Protein AF-W2JGQ3-F1 (afdb_monomer_lite)

Structure (mmCIF, N/CA/C/O backbone):
data_AF-W2JGQ3-F1
#
_entry.id   AF-W2JGQ3-F1
#
loop_
_atom_site.group_PDB
_atom_site.id
_atom_site.type_symbol
_atom_site.label_atom_id
_atom_site.label_alt_id
_atom_site.label_comp_id
_atom_site.label_asym_id
_atom_site.label_entity_id
_atom_site.label_seq_id
_atom_site.pdbx_PDB_ins_code
_atom_site.Cartn_x
_atom_site.Cartn_y
_atom_site.Cartn_z
_atom_site.occupancy
_atom_site.B_iso_or_equiv
_atom_site.auth_seq_id
_atom_site.auth_comp_id
_atom_site.auth_asym_id
_atom_site.auth_atom_id
_atom_site.pdbx_PDB_model_num
ATOM 1 N N . ARG A 1 1 ? -7.989 39.930 -42.421 1.00 44.47 1 ARG A N 1
ATOM 2 C CA . ARG A 1 1 ? -7.606 38.499 -42.332 1.00 44.47 1 ARG A CA 1
ATOM 3 C C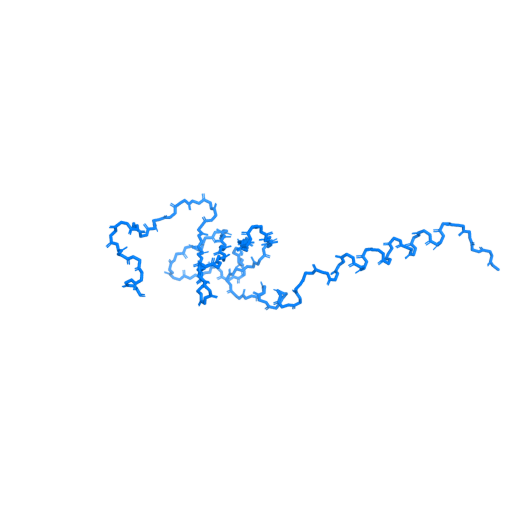 . ARG A 1 1 ? -8.779 37.761 -41.702 1.00 44.47 1 ARG A C 1
ATOM 5 O O . ARG A 1 1 ? -9.050 37.998 -40.535 1.00 44.47 1 ARG A O 1
ATOM 12 N N . ASN A 1 2 ? -9.511 36.982 -42.499 1.00 43.06 2 ASN A N 1
ATOM 13 C CA . ASN A 1 2 ? -10.667 36.198 -42.059 1.00 43.06 2 ASN A CA 1
ATOM 14 C C . ASN A 1 2 ? -10.186 34.981 -41.262 1.00 43.06 2 ASN A C 1
ATOM 16 O O . ASN A 1 2 ? -9.415 34.182 -41.787 1.00 43.06 2 ASN A O 1
ATOM 20 N N . TYR A 1 3 ? -10.632 34.845 -40.015 1.00 51.09 3 TYR A N 1
ATOM 21 C CA . TYR A 1 3 ? -10.431 33.641 -39.210 1.00 51.09 3 TYR A CA 1
ATOM 22 C C . TYR A 1 3 ? -11.677 32.758 -39.358 1.00 51.09 3 TYR A C 1
ATOM 24 O O . TYR A 1 3 ? -12.775 33.180 -39.008 1.00 51.09 3 TYR A O 1
ATOM 32 N N . GLY A 1 4 ? -11.520 31.570 -39.947 1.00 50.50 4 GLY A N 1
ATOM 33 C CA . GLY A 1 4 ? -12.612 30.616 -40.162 1.00 50.50 4 GLY A CA 1
ATOM 34 C C . GLY A 1 4 ? -13.046 29.867 -38.887 1.00 50.50 4 GLY A C 1
ATOM 35 O O . GLY A 1 4 ? -12.339 29.894 -37.874 1.00 50.50 4 GLY A O 1
ATOM 36 N N . PRO A 1 5 ? -14.181 29.141 -38.937 1.00 53.28 5 PRO A N 1
ATOM 37 C CA . PRO A 1 5 ? -14.848 28.528 -37.776 1.00 53.28 5 PRO A CA 1
ATOM 38 C C . PRO A 1 5 ? -14.039 27.429 -37.054 1.00 53.28 5 PRO A C 1
ATOM 40 O O . PRO A 1 5 ? -14.382 27.046 -35.938 1.00 53.28 5 PRO A O 1
ATOM 43 N N . MET A 1 6 ? -12.927 26.954 -37.627 1.00 47.69 6 MET A N 1
ATOM 44 C CA . MET A 1 6 ? -12.035 25.968 -36.993 1.00 47.69 6 MET A CA 1
ATOM 45 C C . MET A 1 6 ? -11.100 26.561 -35.924 1.00 47.69 6 MET A C 1
ATOM 47 O O . MET A 1 6 ? -10.593 25.821 -35.085 1.00 47.69 6 MET A O 1
ATOM 51 N N . SER A 1 7 ? -10.889 27.884 -35.887 1.00 51.50 7 SER A N 1
ATOM 52 C CA . SER A 1 7 ? -10.006 28.503 -34.881 1.00 51.50 7 SER A CA 1
ATOM 53 C C . SER A 1 7 ? -10.661 28.687 -33.505 1.00 51.50 7 SER A C 1
ATOM 55 O O . SER A 1 7 ? -9.948 28.816 -32.510 1.00 51.50 7 SER A O 1
ATOM 57 N N . ILE A 1 8 ? -11.996 28.679 -33.428 1.00 51.84 8 ILE A N 1
ATOM 58 C CA . ILE A 1 8 ? -12.748 28.806 -32.168 1.00 51.84 8 ILE A CA 1
ATOM 59 C C . ILE A 1 8 ? -12.898 27.453 -31.457 1.00 51.84 8 ILE A C 1
ATOM 61 O O . ILE A 1 8 ? -12.737 27.386 -30.240 1.00 51.84 8 ILE A O 1
ATOM 65 N N . LEU A 1 9 ? -13.104 26.364 -32.208 1.00 45.34 9 LEU A N 1
ATOM 66 C CA . LEU A 1 9 ? -13.276 25.017 -31.646 1.00 45.34 9 LEU A CA 1
ATOM 67 C C . LEU A 1 9 ? -11.989 24.479 -31.001 1.00 45.34 9 LEU A C 1
ATOM 69 O O . LEU A 1 9 ? -12.042 23.893 -29.923 1.00 45.34 9 LEU A O 1
ATOM 73 N N . ILE A 1 10 ? -10.824 24.762 -31.595 1.00 53.19 10 ILE A N 1
ATOM 74 C CA . ILE A 1 10 ? -9.518 24.375 -31.029 1.00 53.19 10 ILE A CA 1
ATOM 75 C C . ILE A 1 10 ? -9.237 25.125 -29.715 1.00 53.19 10 ILE A C 1
ATOM 77 O O . ILE A 1 10 ? -8.675 24.560 -28.778 1.00 53.19 10 ILE A O 1
ATOM 81 N N . ARG A 1 11 ? -9.668 26.389 -29.607 1.00 49.91 11 ARG A N 1
ATOM 82 C CA . ARG A 1 11 ? -9.470 27.200 -28.395 1.00 49.91 11 ARG A CA 1
ATOM 83 C C . ARG A 1 11 ? -10.417 26.806 -27.260 1.00 49.91 11 ARG A C 1
ATOM 85 O O . ARG A 1 11 ? -10.009 26.867 -26.105 1.00 49.91 11 ARG A O 1
ATOM 92 N N . LEU A 1 12 ? -11.635 26.358 -27.573 1.00 44.22 12 LEU A N 1
ATOM 93 C CA . LEU A 1 12 ? -12.590 25.875 -26.572 1.00 44.22 12 LEU A CA 1
ATOM 94 C C . LEU A 1 12 ? -12.188 24.500 -26.013 1.00 44.22 12 LEU A C 1
ATOM 96 O O . LEU A 1 12 ? -12.292 24.287 -24.809 1.00 44.22 12 LEU A O 1
ATOM 100 N N . ALA A 1 13 ? -11.654 23.606 -26.855 1.00 53.53 13 ALA A N 1
ATOM 101 C CA . ALA A 1 13 ? -11.113 22.320 -26.412 1.00 53.53 13 ALA A CA 1
ATOM 102 C C . ALA A 1 13 ? -9.911 22.504 -25.471 1.00 53.53 13 ALA A C 1
ATOM 104 O O . ALA A 1 13 ? -9.872 21.885 -24.414 1.00 53.53 13 ALA A O 1
ATOM 105 N N . ALA A 1 14 ? -8.991 23.422 -25.791 1.00 52.56 14 ALA A N 1
ATOM 106 C CA . ALA A 1 14 ? -7.852 23.737 -24.925 1.00 52.56 14 ALA A CA 1
ATOM 107 C C . ALA A 1 14 ? -8.274 24.352 -23.576 1.00 52.56 14 ALA A C 1
ATOM 109 O O . ALA A 1 14 ? -7.656 24.067 -22.552 1.00 52.56 14 ALA A O 1
ATOM 110 N N . LEU A 1 15 ? -9.347 25.153 -23.554 1.00 41.88 15 LEU A N 1
ATOM 111 C CA . LEU A 1 15 ? -9.897 25.712 -22.316 1.00 41.88 15 LEU A CA 1
ATOM 112 C C . LEU A 1 15 ? -10.564 24.624 -21.457 1.00 41.88 15 LEU A C 1
ATOM 114 O O . LEU A 1 15 ? -10.391 24.609 -20.242 1.00 41.88 15 LEU A O 1
ATOM 118 N N . LEU A 1 16 ? -11.272 23.681 -22.085 1.00 43.09 16 LEU A N 1
ATOM 119 C CA . LEU A 1 16 ? -11.920 22.565 -21.396 1.00 43.09 16 LEU A CA 1
ATOM 120 C C . LEU A 1 16 ? -10.890 21.560 -20.850 1.00 43.09 16 LEU A C 1
ATOM 122 O O . LEU A 1 16 ? -11.019 21.112 -19.715 1.00 43.09 16 LEU A O 1
ATOM 126 N N . SER A 1 17 ? -9.816 21.285 -21.599 1.00 50.56 17 SER A N 1
ATOM 127 C CA . SER A 1 17 ? -8.673 20.491 -21.127 1.00 50.56 17 SER A CA 1
ATOM 128 C C . SER A 1 17 ? -7.973 21.130 -19.923 1.00 50.56 17 SER A C 1
ATOM 130 O O . SER A 1 17 ? -7.515 20.414 -19.040 1.00 50.56 17 SER A O 1
ATOM 132 N N . TRP A 1 18 ? -7.935 22.464 -19.838 1.00 43.41 18 TRP A N 1
ATOM 133 C CA . TRP A 1 18 ? -7.343 23.171 -18.698 1.00 43.41 18 TRP A CA 1
ATOM 134 C C . TRP A 1 18 ? -8.232 23.137 -17.443 1.00 43.41 18 TRP A C 1
ATOM 136 O O . TRP A 1 18 ? -7.730 22.983 -16.329 1.00 43.41 18 TRP A O 1
ATOM 146 N N . ILE A 1 19 ? -9.558 23.196 -17.620 1.00 48.09 19 ILE A N 1
ATOM 147 C CA . ILE A 1 19 ? -10.533 23.078 -16.523 1.00 48.09 19 ILE A CA 1
ATOM 148 C C . ILE A 1 19 ? -10.497 21.668 -15.903 1.00 48.09 19 ILE A C 1
ATOM 150 O O . ILE A 1 19 ? -10.537 21.541 -14.682 1.00 48.09 19 ILE A O 1
ATOM 154 N N . PHE A 1 20 ? -10.335 20.607 -16.705 1.00 43.81 20 PHE A N 1
ATOM 155 C CA . PHE A 1 20 ? -10.211 19.239 -16.175 1.00 43.81 20 PHE A CA 1
ATOM 156 C C . PHE A 1 20 ? -8.839 18.922 -15.555 1.00 43.81 20 PHE A C 1
ATOM 158 O O . PHE A 1 20 ? -8.744 17.996 -14.754 1.00 43.81 20 PHE A O 1
ATOM 165 N N . SER A 1 21 ? -7.785 19.692 -15.850 1.00 44.09 21 SER A N 1
ATOM 166 C CA . SER A 1 21 ? -6.459 19.490 -15.241 1.00 44.09 21 SER A CA 1
ATOM 167 C C . SER A 1 21 ? 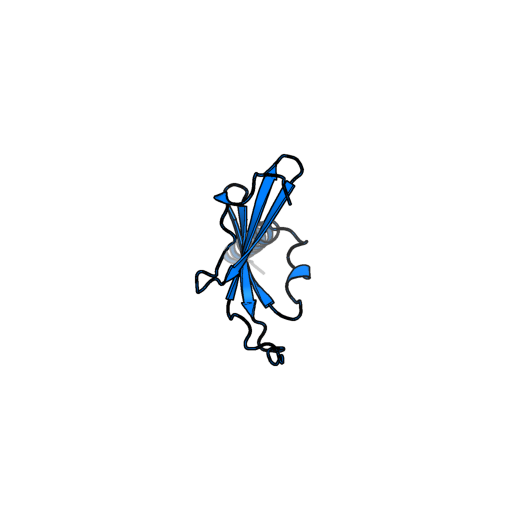-6.297 20.086 -13.836 1.00 44.09 21 SER A C 1
ATOM 169 O O . SER A 1 21 ? -5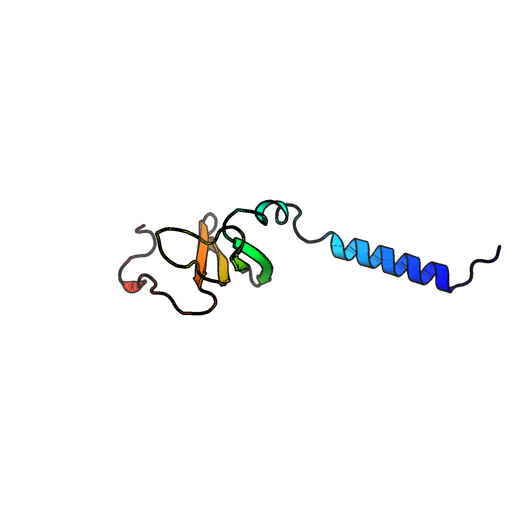.277 19.835 -13.202 1.00 44.09 21 SER A O 1
ATOM 171 N N . THR A 1 22 ? -7.255 20.865 -13.321 1.00 43.06 22 THR A N 1
ATOM 172 C CA . THR A 1 22 ? -7.076 21.601 -12.048 1.00 43.06 22 THR A CA 1
ATOM 173 C C . THR A 1 22 ? -7.804 21.007 -10.843 1.00 43.06 22 THR A C 1
ATOM 175 O O . THR A 1 22 ? -7.738 21.573 -9.755 1.00 43.06 22 THR A O 1
ATOM 178 N N . SER A 1 23 ? -8.427 19.834 -10.975 1.00 47.78 23 SER A N 1
ATOM 179 C CA . SER A 1 23 ? -9.167 19.201 -9.873 1.00 47.78 23 SER A CA 1
ATOM 180 C C . SER A 1 23 ? -8.561 17.877 -9.412 1.00 47.78 23 SER A C 1
ATOM 182 O O . SER A 1 23 ? -9.266 16.884 -9.337 1.00 47.78 23 SER A O 1
ATOM 184 N N . THR A 1 24 ? -7.276 17.867 -9.051 1.00 44.25 24 THR A N 1
ATOM 185 C CA . THR A 1 24 ? -6.723 16.895 -8.088 1.00 44.25 24 THR A CA 1
ATOM 186 C C . THR A 1 24 ? -5.526 17.512 -7.355 1.00 44.25 24 THR A C 1
ATOM 188 O O . THR A 1 24 ? -4.431 17.598 -7.900 1.00 44.25 24 THR A O 1
ATOM 191 N N . PHE A 1 25 ? -5.766 17.972 -6.125 1.00 40.69 25 PHE A N 1
ATOM 192 C CA . PHE A 1 25 ? -4.814 18.110 -5.012 1.00 40.69 25 PHE A CA 1
ATOM 193 C C . PHE A 1 25 ? -3.356 18.489 -5.358 1.00 40.69 25 PHE A C 1
ATOM 195 O O . PHE A 1 25 ? -2.480 17.637 -5.491 1.00 40.69 25 PHE A O 1
ATOM 202 N N . GLY A 1 26 ? -3.054 19.792 -5.359 1.00 40.72 26 GLY A N 1
ATOM 203 C CA . GLY A 1 26 ? -1.688 20.326 -5.496 1.00 40.72 26 GLY A CA 1
ATOM 204 C C . GLY A 1 26 ? -0.700 19.932 -4.382 1.00 40.72 26 GLY A C 1
ATOM 205 O O . GLY A 1 26 ? 0.484 20.225 -4.500 1.00 40.72 26 GLY A O 1
ATOM 206 N N . CYS A 1 27 ? -1.136 19.240 -3.323 1.00 40.53 27 CYS A N 1
ATOM 207 C CA . CYS A 1 27 ? -0.228 18.663 -2.325 1.00 40.53 27 CYS A CA 1
ATOM 208 C C . CYS A 1 27 ? 0.343 17.296 -2.738 1.00 40.53 27 CYS A C 1
ATOM 210 O O . CYS A 1 27 ? 1.351 16.873 -2.177 1.00 40.53 27 CYS A O 1
ATOM 212 N N . ALA A 1 28 ? -0.258 16.618 -3.723 1.00 45.31 28 ALA A N 1
ATOM 213 C CA . ALA A 1 28 ? 0.182 15.290 -4.127 1.00 45.31 28 ALA A CA 1
ATOM 214 C C . ALA A 1 28 ? 1.523 15.330 -4.866 1.00 45.31 28 ALA A C 1
ATOM 216 O O . ALA A 1 28 ? 2.301 14.413 -4.696 1.00 45.31 28 ALA A O 1
ATOM 217 N N . GLN A 1 29 ? 1.830 16.387 -5.629 1.00 42.75 29 GLN A N 1
ATOM 218 C CA . GLN A 1 29 ? 2.976 16.413 -6.554 1.00 42.75 29 GLN A CA 1
ATOM 219 C C . GLN A 1 29 ? 4.358 16.482 -5.875 1.00 42.75 29 GLN A C 1
ATOM 221 O O . GLN A 1 29 ? 5.333 16.027 -6.460 1.00 42.75 29 GLN A O 1
ATOM 226 N N . HIS A 1 30 ? 4.472 17.008 -4.649 1.00 39.16 30 HIS A N 1
ATOM 227 C CA . HIS A 1 30 ? 5.780 17.170 -3.986 1.00 39.16 30 HIS A CA 1
ATOM 228 C C . HIS A 1 30 ? 6.187 15.957 -3.126 1.00 39.16 30 HIS A C 1
ATOM 230 O O . HIS A 1 30 ? 7.351 15.810 -2.773 1.00 39.16 30 HIS A O 1
ATOM 236 N N . PHE A 1 31 ? 5.259 15.046 -2.821 1.00 44.59 31 PHE A N 1
ATOM 237 C CA . PHE A 1 31 ? 5.570 13.799 -2.106 1.00 44.59 31 PHE A CA 1
ATOM 238 C C . PHE A 1 31 ? 6.136 12.694 -3.029 1.00 44.59 31 PHE A C 1
ATOM 240 O O . PHE A 1 31 ? 6.397 11.590 -2.558 1.00 44.59 31 PHE A O 1
ATOM 247 N N . ILE A 1 32 ? 6.283 12.962 -4.337 1.00 48.97 32 ILE A N 1
ATOM 248 C CA . ILE A 1 32 ? 6.410 11.940 -5.397 1.00 48.97 32 ILE A CA 1
ATOM 249 C C . ILE A 1 32 ? 7.859 11.553 -5.738 1.00 48.97 32 ILE A C 1
ATOM 251 O O . ILE A 1 32 ? 8.076 10.424 -6.171 1.00 48.97 32 ILE A O 1
ATOM 255 N N . ASP A 1 33 ? 8.848 12.416 -5.480 1.00 52.38 33 ASP A N 1
ATOM 256 C CA . ASP A 1 33 ? 10.240 12.213 -5.932 1.00 52.38 33 ASP A CA 1
ATOM 257 C C . ASP A 1 33 ? 11.225 11.921 -4.782 1.00 52.38 33 ASP A C 1
ATOM 259 O O . ASP A 1 33 ? 12.370 12.376 -4.769 1.00 52.38 33 ASP A O 1
ATOM 263 N N . GLY A 1 34 ? 10.783 11.162 -3.776 1.00 56.44 34 GLY A N 1
ATOM 264 C CA . GLY A 1 34 ? 11.658 10.680 -2.704 1.00 56.44 34 GLY A CA 1
ATOM 265 C C . GLY A 1 34 ? 12.641 9.600 -3.179 1.00 56.44 34 GLY A C 1
ATOM 266 O O . GLY A 1 34 ? 12.367 8.839 -4.110 1.00 56.44 34 GLY A O 1
ATOM 267 N N . SER A 1 35 ? 13.793 9.485 -2.513 1.00 68.06 35 SER A N 1
ATOM 268 C CA . SER A 1 35 ? 14.673 8.326 -2.684 1.00 68.06 35 SER A CA 1
ATOM 269 C C . SER A 1 35 ? 13.953 7.050 -2.215 1.00 68.06 35 SER A C 1
ATOM 271 O O . SER A 1 35 ? 13.372 7.012 -1.133 1.00 68.06 35 SER A O 1
ATOM 273 N N . GLY A 1 36 ? 13.962 6.003 -3.047 1.00 82.25 36 GLY A N 1
ATOM 274 C CA . GLY A 1 36 ? 13.364 4.696 -2.744 1.00 82.25 36 GLY A CA 1
ATOM 275 C C . GLY A 1 36 ? 12.260 4.276 -3.715 1.00 82.25 36 GLY A C 1
ATOM 276 O O . GLY A 1 36 ? 12.461 3.333 -4.474 1.00 82.25 36 GLY A O 1
ATOM 277 N N . TYR A 1 37 ? 11.112 4.960 -3.722 1.00 87.06 37 TYR A N 1
ATOM 278 C CA . TYR A 1 37 ? 9.955 4.605 -4.558 1.00 87.06 37 TYR A CA 1
ATOM 279 C C . TYR A 1 37 ? 9.272 5.846 -5.136 1.00 87.06 37 TYR A C 1
ATOM 281 O O . TYR A 1 37 ? 9.088 6.831 -4.428 1.00 87.06 37 TYR A O 1
ATOM 289 N N . SER A 1 38 ? 8.841 5.765 -6.394 1.00 87.50 38 SER A N 1
ATOM 290 C CA . SER A 1 38 ? 8.050 6.796 -7.069 1.00 87.50 38 SER A CA 1
ATOM 291 C C . SER A 1 38 ? 6.587 6.378 -7.200 1.00 87.50 38 SER A C 1
ATOM 293 O O . SER A 1 38 ? 6.256 5.195 -7.335 1.00 87.50 38 SER A O 1
ATOM 295 N N . VAL A 1 39 ? 5.681 7.354 -7.164 1.00 90.12 39 VAL A N 1
ATOM 296 C CA . VAL A 1 39 ? 4.255 7.100 -7.399 1.00 90.12 39 VAL A CA 1
ATOM 297 C C . VAL A 1 39 ? 4.007 6.889 -8.886 1.00 90.12 39 VAL A C 1
ATOM 299 O O . VAL A 1 39 ? 4.387 7.700 -9.722 1.00 90.12 39 VAL A O 1
ATOM 302 N N . THR A 1 40 ? 3.302 5.811 -9.206 1.00 90.88 40 THR A N 1
ATOM 303 C CA . THR A 1 40 ? 2.877 5.489 -10.576 1.00 90.88 40 THR A CA 1
ATOM 304 C C . THR A 1 40 ? 1.416 5.837 -10.828 1.00 90.88 40 THR A C 1
ATOM 306 O O . THR A 1 40 ? 1.032 6.116 -11.959 1.00 90.88 40 THR A O 1
ATOM 309 N N . SER A 1 41 ? 0.581 5.806 -9.788 1.00 90.19 41 SER A N 1
ATOM 310 C CA . SER A 1 41 ? -0.824 6.215 -9.847 1.00 90.19 41 SER A CA 1
ATOM 311 C C . SER A 1 41 ? -1.394 6.404 -8.445 1.00 90.19 41 SER A C 1
ATOM 313 O O . SER A 1 41 ? -0.912 5.802 -7.482 1.00 90.19 41 SER A O 1
ATOM 315 N N . ALA A 1 42 ? -2.452 7.204 -8.348 1.00 91.69 42 ALA A N 1
ATOM 316 C CA . ALA A 1 42 ? -3.259 7.349 -7.147 1.00 91.69 42 ALA A CA 1
ATOM 317 C C . ALA A 1 42 ? -4.740 7.399 -7.531 1.00 91.69 42 ALA A C 1
ATOM 319 O O . ALA A 1 42 ? -5.102 8.002 -8.542 1.00 91.69 42 ALA A O 1
ATOM 320 N N . SER A 1 43 ? -5.587 6.764 -6.730 1.00 89.31 43 SER A N 1
ATOM 321 C CA . SER A 1 43 ? -7.037 6.771 -6.901 1.00 89.31 43 SER A CA 1
ATOM 322 C C . S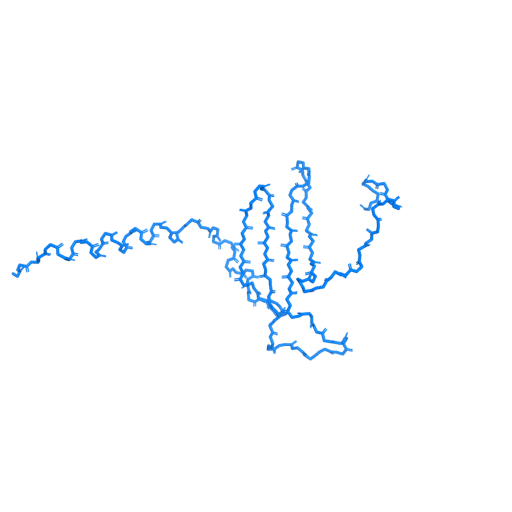ER A 1 43 ? -7.718 6.749 -5.545 1.00 89.31 43 SER A C 1
ATOM 324 O O . SER A 1 43 ? -7.266 6.053 -4.637 1.00 89.31 43 SER A O 1
ATOM 326 N N . GLU A 1 44 ? -8.832 7.455 -5.429 1.00 91.81 44 GLU A N 1
ATOM 327 C CA . GLU A 1 44 ? -9.688 7.402 -4.253 1.00 91.81 44 GLU A CA 1
ATOM 328 C C . GLU A 1 44 ? -11.039 6.814 -4.646 1.00 91.81 44 GLU A C 1
ATOM 330 O O . GLU A 1 44 ? -11.652 7.259 -5.615 1.00 91.81 44 GLU A O 1
ATOM 335 N N . ASP A 1 45 ? -11.479 5.806 -3.899 1.00 88.19 45 ASP A N 1
ATOM 336 C CA . ASP A 1 45 ? -12.801 5.208 -4.050 1.00 88.19 45 ASP A CA 1
ATOM 337 C C . ASP A 1 45 ? -13.367 4.850 -2.675 1.00 88.19 45 ASP A C 1
ATOM 339 O O . ASP A 1 45 ? -12.646 4.362 -1.805 1.00 88.19 45 ASP A O 1
ATOM 343 N N . ALA A 1 46 ? -14.652 5.140 -2.462 1.00 87.50 46 ALA A N 1
ATOM 344 C CA . ALA A 1 46 ? -15.372 4.870 -1.214 1.00 87.50 46 ALA A CA 1
ATOM 345 C C . ALA A 1 46 ? -14.628 5.287 0.085 1.00 87.50 46 ALA A C 1
ATOM 347 O O . ALA A 1 46 ? -14.723 4.612 1.110 1.00 87.50 46 ALA A O 1
ATOM 348 N N . GLY A 1 47 ? -13.879 6.399 0.059 1.00 83.00 47 GLY A N 1
ATOM 349 C CA . GLY A 1 47 ? -13.113 6.897 1.214 1.00 83.00 47 GLY A CA 1
ATOM 350 C C . GLY A 1 47 ? -11.814 6.132 1.504 1.00 83.00 47 GLY A C 1
ATOM 351 O O . GLY A 1 47 ? -11.239 6.269 2.589 1.00 83.00 47 GLY A O 1
ATOM 352 N N . VAL A 1 48 ? -11.348 5.325 0.548 1.00 87.88 48 VAL A N 1
ATOM 353 C CA . VAL A 1 48 ? -10.044 4.662 0.566 1.00 87.88 48 VAL A CA 1
ATOM 354 C C . VAL A 1 48 ? -9.167 5.264 -0.522 1.00 87.88 48 VAL A C 1
ATOM 356 O O . VAL A 1 48 ? -9.458 5.152 -1.712 1.00 87.88 48 VAL A O 1
ATOM 359 N N . LEU A 1 49 ? -8.046 5.854 -0.115 1.00 89.81 49 LEU A N 1
ATOM 360 C CA . LEU A 1 49 ? -7.008 6.302 -1.035 1.00 89.81 49 LEU A CA 1
ATOM 361 C C . LEU A 1 49 ? -6.035 5.149 -1.293 1.00 89.81 49 LEU A C 1
ATOM 363 O O . LEU A 1 49 ? -5.421 4.617 -0.368 1.00 89.81 49 LEU A O 1
ATOM 367 N N . THR A 1 50 ? -5.879 4.783 -2.559 1.00 92.81 50 THR A N 1
ATOM 368 C CA . THR A 1 50 ? -4.939 3.764 -3.028 1.00 92.81 50 THR A CA 1
ATOM 369 C C . THR A 1 50 ? -3.852 4.425 -3.864 1.00 92.81 50 THR A C 1
ATOM 371 O O . THR A 1 50 ? -4.148 5.140 -4.818 1.00 92.81 50 THR A O 1
ATOM 374 N N . ILE A 1 51 ? -2.589 4.174 -3.525 1.00 94.44 51 ILE A N 1
ATOM 375 C CA . ILE A 1 51 ? -1.416 4.720 -4.213 1.00 94.44 51 ILE A CA 1
ATOM 376 C C . ILE A 1 51 ? -0.543 3.550 -4.661 1.00 94.44 51 ILE A C 1
ATOM 378 O O . ILE A 1 51 ? -0.123 2.732 -3.844 1.00 94.44 51 ILE A O 1
ATOM 382 N N . ASN A 1 52 ? -0.260 3.458 -5.957 1.00 94.19 52 ASN A N 1
ATOM 383 C CA . ASN A 1 52 ? 0.667 2.465 -6.490 1.00 94.19 52 ASN A CA 1
ATOM 384 C C . ASN A 1 52 ? 2.062 3.071 -6.605 1.00 94.19 52 ASN A C 1
ATOM 386 O O . ASN A 1 52 ? 2.230 4.130 -7.214 1.00 94.19 52 ASN A O 1
ATOM 390 N N . LEU A 1 53 ? 3.063 2.361 -6.097 1.00 92.62 53 LEU A N 1
ATOM 391 C CA . LEU A 1 53 ? 4.459 2.780 -6.109 1.00 92.62 53 LEU A CA 1
ATOM 392 C C . LEU A 1 53 ? 5.311 1.817 -6.940 1.00 92.62 53 LEU A C 1
ATOM 394 O O . LEU A 1 53 ? 5.057 0.611 -6.936 1.00 92.62 53 LEU A O 1
ATOM 398 N N . ALA A 1 54 ? 6.343 2.339 -7.594 1.00 91.62 54 ALA A N 1
ATOM 399 C CA . ALA A 1 54 ? 7.400 1.561 -8.234 1.00 91.62 54 ALA A CA 1
ATOM 400 C C . ALA A 1 54 ? 8.754 1.914 -7.616 1.00 91.62 54 ALA A C 1
ATOM 402 O O . ALA A 1 54 ? 8.981 3.063 -7.238 1.00 91.62 54 ALA A O 1
ATOM 403 N N . VAL A 1 55 ? 9.646 0.929 -7.492 1.00 89.06 55 VAL A N 1
ATOM 404 C CA . VAL A 1 55 ? 10.995 1.172 -6.965 1.00 89.06 55 VAL A CA 1
ATOM 405 C C . VAL A 1 55 ? 11.754 2.140 -7.871 1.00 89.06 55 VAL A C 1
ATOM 407 O O . VAL A 1 55 ? 11.741 2.019 -9.097 1.00 89.06 55 VAL A O 1
ATOM 410 N N . ASN A 1 56 ? 12.439 3.103 -7.265 1.00 85.69 56 ASN A N 1
ATOM 411 C CA . ASN A 1 56 ? 13.346 3.986 -7.971 1.00 85.69 56 ASN A CA 1
ATOM 412 C C . ASN A 1 56 ? 14.691 3.269 -8.156 1.00 85.69 56 ASN A C 1
ATOM 414 O O . ASN A 1 56 ? 15.509 3.184 -7.238 1.00 85.69 56 ASN A O 1
ATOM 418 N N . THR A 1 57 ? 14.929 2.760 -9.366 1.00 74.56 57 THR A N 1
ATOM 419 C CA . THR A 1 57 ? 16.125 1.973 -9.706 1.00 74.56 57 THR A CA 1
ATOM 420 C C . THR A 1 57 ? 17.433 2.762 -9.633 1.00 74.56 57 THR A C 1
ATOM 422 O O . THR A 1 57 ? 18.506 2.171 -9.705 1.00 74.56 57 THR A O 1
ATOM 425 N N . ALA A 1 58 ? 17.378 4.086 -9.461 1.00 68.00 58 ALA A N 1
ATOM 426 C CA . ALA A 1 58 ? 18.565 4.909 -9.255 1.00 68.00 58 ALA A CA 1
ATOM 427 C C . ALA A 1 58 ? 19.213 4.720 -7.863 1.00 68.00 58 ALA A C 1
ATOM 429 O O . ALA A 1 58 ? 20.244 5.330 -7.591 1.00 68.00 58 ALA A O 1
ATOM 430 N N . SER A 1 59 ? 18.634 3.915 -6.955 1.00 58.16 59 SER A N 1
ATOM 431 C CA . SER A 1 59 ? 19.101 3.786 -5.558 1.00 58.16 59 SER A CA 1
ATOM 432 C C . SER A 1 59 ? 19.058 2.358 -4.978 1.00 58.16 59 SER A C 1
ATOM 434 O O . SER A 1 59 ? 18.836 2.191 -3.785 1.00 58.16 59 SER A O 1
ATOM 436 N N . THR A 1 60 ? 19.284 1.312 -5.781 1.00 58.31 60 THR A N 1
ATOM 437 C CA . THR A 1 60 ? 18.927 -0.082 -5.411 1.00 58.31 60 THR A CA 1
ATOM 438 C C . THR A 1 60 ? 20.077 -0.983 -4.944 1.00 58.31 60 THR A C 1
ATOM 440 O O . THR A 1 60 ? 20.029 -2.197 -5.135 1.00 58.31 60 THR A O 1
ATOM 443 N N . SER A 1 61 ? 21.135 -0.437 -4.344 1.00 57.00 61 SER A N 1
ATOM 444 C CA . SER A 1 61 ? 22.210 -1.253 -3.758 1.00 57.00 61 SER A CA 1
ATOM 445 C C . SER A 1 61 ? 22.279 -1.031 -2.253 1.00 57.00 61 SER A C 1
ATOM 447 O O . SER A 1 61 ? 23.002 -0.150 -1.788 1.00 57.00 61 SER A O 1
ATOM 449 N N . THR A 1 62 ? 21.556 -1.850 -1.487 1.00 65.25 62 THR A N 1
ATOM 450 C CA . THR A 1 62 ? 21.682 -1.889 -0.024 1.00 65.25 62 THR A CA 1
ATOM 451 C C . THR A 1 62 ? 22.226 -3.241 0.439 1.00 65.25 62 THR A C 1
ATOM 453 O O . THR A 1 62 ? 22.049 -4.265 -0.217 1.00 65.25 62 THR A O 1
ATOM 456 N N . SER A 1 63 ? 22.878 -3.266 1.602 1.00 79.44 63 SER A N 1
ATOM 457 C CA . SER A 1 63 ? 23.367 -4.495 2.247 1.00 79.44 63 SER A CA 1
ATOM 458 C C . SER A 1 63 ? 22.251 -5.399 2.791 1.00 79.44 63 SER A C 1
ATOM 460 O O . SER A 1 63 ? 22.541 -6.441 3.371 1.00 79.44 63 SER A O 1
ATOM 462 N N . TYR A 1 64 ? 20.984 -5.005 2.639 1.00 79.88 64 TYR A N 1
ATOM 463 C CA . TYR A 1 64 ? 19.830 -5.639 3.281 1.00 79.88 64 TYR A CA 1
ATOM 464 C C . TYR A 1 64 ? 18.993 -6.499 2.322 1.00 79.88 64 TYR A C 1
ATOM 466 O O . TYR A 1 64 ? 17.925 -6.979 2.698 1.00 79.88 64 TYR A O 1
ATOM 474 N N . GLY A 1 65 ? 19.494 -6.730 1.105 1.00 78.69 65 GLY A N 1
ATOM 475 C CA . GLY A 1 65 ? 18.808 -7.484 0.058 1.00 78.69 65 GLY A CA 1
ATOM 476 C C . GLY A 1 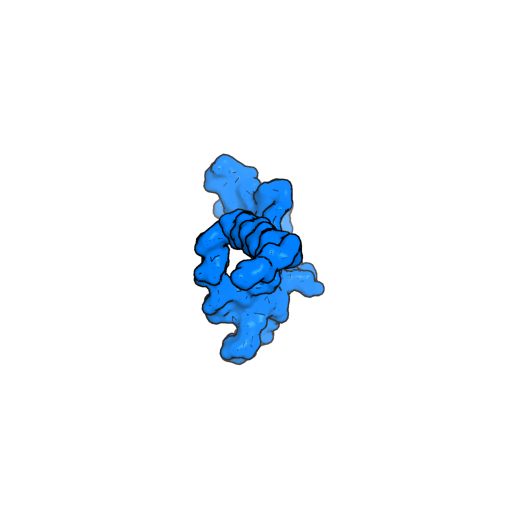65 ? 18.152 -6.581 -0.986 1.00 78.69 65 GLY A C 1
ATOM 477 O O . GLY A 1 65 ? 18.319 -5.363 -0.978 1.00 78.69 65 GLY A O 1
ATOM 478 N N . SER A 1 66 ? 17.443 -7.202 -1.927 1.00 84.88 66 SER A N 1
ATOM 479 C CA . SER A 1 66 ? 16.770 -6.492 -3.016 1.00 84.88 66 SER A CA 1
ATOM 480 C C . SER A 1 66 ? 15.471 -5.841 -2.550 1.00 84.88 66 SER A C 1
ATOM 482 O O . SER A 1 66 ? 14.662 -6.470 -1.865 1.00 84.88 66 SER A O 1
ATOM 484 N N . ASP A 1 67 ? 15.250 -4.605 -2.989 1.00 87.19 67 ASP A N 1
ATOM 485 C CA . ASP A 1 67 ? 13.983 -3.903 -2.809 1.00 87.19 67 ASP A CA 1
ATOM 486 C C . ASP A 1 67 ? 12.839 -4.578 -3.586 1.00 87.19 67 ASP A C 1
ATOM 488 O O . ASP A 1 67 ? 13.045 -5.238 -4.609 1.00 87.19 67 ASP A O 1
ATOM 492 N N . LEU A 1 68 ? 11.605 -4.393 -3.110 1.00 91.44 68 LEU A N 1
ATOM 493 C CA . LEU A 1 68 ? 10.404 -4.849 -3.810 1.00 91.44 68 LEU A CA 1
ATOM 494 C C . LEU A 1 68 ? 10.157 -3.958 -5.028 1.00 91.44 68 LEU A C 1
ATOM 496 O O . LEU A 1 68 ? 10.218 -2.742 -4.934 1.00 91.44 68 LEU A O 1
ATOM 500 N N . SER A 1 69 ? 9.838 -4.535 -6.183 1.00 92.44 69 SER A N 1
ATOM 501 C CA . SER A 1 69 ? 9.709 -3.741 -7.414 1.00 92.44 69 SER A CA 1
ATOM 502 C C . SER A 1 69 ? 8.473 -2.838 -7.443 1.00 92.44 69 SER A C 1
ATOM 504 O O . SER A 1 69 ? 8.489 -1.794 -8.098 1.00 92.44 69 SER A O 1
ATOM 506 N N . ALA A 1 70 ? 7.405 -3.225 -6.741 1.00 94.44 70 ALA A N 1
ATOM 507 C CA . ALA A 1 70 ? 6.155 -2.485 -6.697 1.00 94.44 70 ALA A CA 1
ATOM 508 C C . ALA A 1 70 ? 5.470 -2.619 -5.336 1.00 94.44 70 ALA A C 1
ATOM 510 O O . ALA A 1 70 ? 5.353 -3.716 -4.787 1.00 94.44 70 ALA A O 1
ATOM 511 N N . LEU A 1 71 ? 4.959 -1.500 -4.829 1.00 95.44 71 LEU A N 1
ATOM 512 C CA . LEU A 1 71 ? 4.185 -1.453 -3.593 1.00 95.44 71 LEU A CA 1
ATOM 513 C C . LEU A 1 71 ? 2.792 -0.894 -3.862 1.00 95.44 71 LEU A C 1
ATOM 515 O O . LEU A 1 71 ? 2.570 -0.138 -4.811 1.00 95.44 71 LEU A O 1
ATOM 519 N N . VAL A 1 72 ? 1.856 -1.238 -2.987 1.00 96.44 72 VAL A N 1
ATOM 520 C CA . VAL A 1 72 ? 0.555 -0.580 -2.898 1.00 96.44 72 VAL A CA 1
ATOM 521 C C . VAL A 1 72 ? 0.386 -0.002 -1.502 1.00 96.44 72 VAL A C 1
ATOM 523 O O . VAL A 1 72 ? 0.596 -0.685 -0.499 1.00 96.44 72 VAL A O 1
ATOM 526 N N . VAL A 1 73 ? 0.022 1.275 -1.444 1.00 95.75 73 VAL A N 1
ATOM 527 C CA . VAL A 1 73 ? -0.333 1.965 -0.210 1.00 95.75 73 VAL A CA 1
ATOM 528 C C . VAL A 1 73 ? -1.838 2.143 -0.182 1.00 95.75 73 VAL A C 1
ATOM 530 O O . VAL A 1 73 ? -2.411 2.696 -1.117 1.00 95.75 73 VAL A O 1
ATOM 533 N N . THR A 1 74 ? -2.475 1.701 0.895 1.00 93.75 74 THR A N 1
ATOM 534 C CA . THR A 1 74 ? -3.892 1.968 1.155 1.00 93.75 74 THR A CA 1
ATOM 535 C C . THR A 1 74 ? -4.018 2.834 2.394 1.00 93.75 74 THR A C 1
ATOM 537 O O . THR A 1 74 ? -3.529 2.455 3.463 1.00 93.75 74 THR A O 1
ATOM 540 N N . VAL A 1 75 ? -4.695 3.965 2.258 1.00 92.75 75 VAL A N 1
ATOM 541 C CA . VAL A 1 75 ? -5.027 4.875 3.349 1.00 92.75 75 VAL A CA 1
ATOM 542 C C . VAL A 1 75 ? -6.533 4.828 3.556 1.00 92.75 75 VAL A C 1
ATOM 544 O O . VAL A 1 75 ? -7.306 5.052 2.628 1.00 92.75 75 VAL A O 1
ATOM 547 N N . THR A 1 76 ? -6.955 4.525 4.777 1.00 90.38 76 THR A N 1
ATOM 548 C CA . THR A 1 76 ? -8.367 4.395 5.139 1.00 90.38 76 THR A CA 1
ATOM 549 C C . THR A 1 76 ? -8.632 5.177 6.410 1.00 90.38 76 THR A C 1
ATOM 551 O O . THR A 1 76 ? -7.920 5.011 7.403 1.00 90.38 76 THR A O 1
ATOM 554 N N . LYS A 1 77 ? -9.679 6.001 6.414 1.00 83.06 77 LYS A N 1
ATOM 555 C CA . LYS A 1 77 ? -10.185 6.588 7.654 1.00 83.06 77 LYS A CA 1
ATOM 556 C C . LYS A 1 77 ? -10.922 5.504 8.442 1.00 83.06 77 LYS A C 1
ATOM 558 O O . LYS A 1 77 ? -11.886 4.937 7.942 1.00 83.06 77 LYS A O 1
ATOM 563 N N . THR A 1 78 ? -10.444 5.179 9.639 1.00 79.00 78 THR A N 1
ATOM 564 C CA . THR A 1 78 ? -11.021 4.112 10.475 1.00 79.00 78 THR A CA 1
ATOM 565 C C . THR A 1 78 ? -12.093 4.650 11.414 1.00 79.00 78 THR A C 1
ATOM 567 O O . THR A 1 78 ? -13.184 4.097 11.476 1.00 79.00 78 THR A O 1
ATOM 570 N N . GLU A 1 79 ? -11.806 5.751 12.107 1.00 80.75 79 GLU A N 1
ATOM 571 C CA . GLU A 1 79 ? -12.714 6.400 13.063 1.00 80.75 79 GLU A CA 1
ATOM 572 C C . GLU A 1 79 ? -12.690 7.924 12.867 1.00 80.75 79 GLU A C 1
ATOM 574 O O . GLU A 1 79 ? -12.02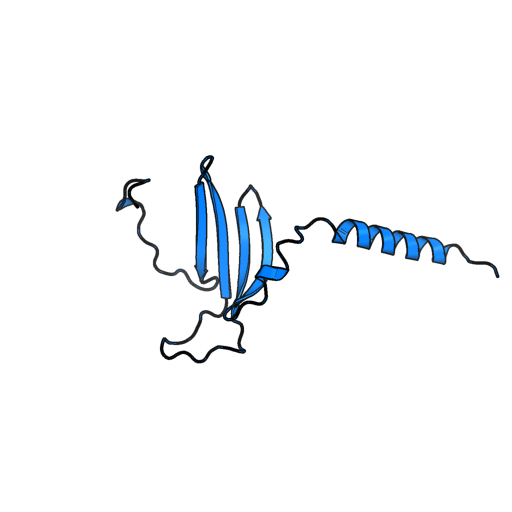6 8.428 11.956 1.00 80.75 79 GLU A O 1
ATOM 579 N N . LYS A 1 80 ? -13.408 8.690 13.705 1.00 79.56 80 LYS A N 1
ATOM 580 C CA . LYS A 1 80 ? -13.500 10.157 13.569 1.00 79.56 80 LYS A CA 1
ATOM 581 C C . LYS A 1 80 ? -12.118 10.814 13.475 1.00 79.56 80 LYS A C 1
ATOM 583 O O . LYS A 1 80 ? -11.926 11.671 12.610 1.00 79.56 80 LYS A O 1
ATOM 588 N N . ASP A 1 81 ? -11.188 10.334 14.302 1.00 86.25 81 ASP A N 1
ATOM 589 C CA . ASP A 1 81 ? -9.859 10.911 14.516 1.00 86.25 81 ASP A CA 1
ATOM 590 C C . ASP A 1 81 ? -8.724 9.892 14.261 1.00 86.25 81 ASP A C 1
ATOM 592 O O . ASP A 1 81 ? -7.606 10.070 14.736 1.00 86.25 81 ASP A O 1
ATOM 596 N N . SER A 1 82 ? -8.998 8.813 13.512 1.00 83.81 82 SER A N 1
ATOM 597 C CA . SER A 1 82 ? -8.027 7.743 13.238 1.00 83.81 82 SER A CA 1
ATOM 598 C C . SER A 1 82 ? -7.913 7.433 11.745 1.00 83.81 82 SER A C 1
ATOM 600 O O . SER A 1 82 ? -8.913 7.351 11.024 1.00 83.81 82 SER A O 1
ATOM 602 N N . VAL A 1 83 ? -6.673 7.246 11.287 1.00 88.25 83 VAL A N 1
ATOM 603 C CA . VAL A 1 83 ? -6.323 6.855 9.920 1.00 88.25 83 VAL A CA 1
ATOM 604 C C . VAL A 1 83 ? -5.429 5.628 9.981 1.00 88.25 83 VAL A C 1
ATOM 606 O O . VAL A 1 83 ? -4.477 5.566 10.757 1.00 88.25 83 VAL A O 1
ATOM 609 N N . ARG A 1 84 ? -5.709 4.656 9.118 1.00 90.06 84 ARG A N 1
ATOM 610 C CA . ARG A 1 84 ? -4.871 3.483 8.908 1.00 90.06 84 ARG A CA 1
ATOM 611 C C . ARG A 1 84 ? -4.170 3.591 7.565 1.00 90.06 84 ARG A C 1
ATOM 613 O O . ARG A 1 84 ? -4.826 3.716 6.536 1.00 90.06 84 ARG A O 1
ATOM 620 N N . VAL A 1 85 ? -2.847 3.470 7.587 1.00 93.50 85 VAL A N 1
ATOM 621 C CA . VAL A 1 85 ? -2.011 3.343 6.391 1.00 93.50 85 VAL A CA 1
ATOM 622 C C . VAL A 1 85 ? -1.451 1.927 6.354 1.00 93.50 85 VAL A C 1
ATOM 624 O O . VAL A 1 85 ? -0.895 1.456 7.345 1.00 93.50 85 VAL A O 1
ATOM 627 N N . LYS A 1 86 ? -1.602 1.232 5.226 1.00 94.19 86 LYS A N 1
ATOM 628 C CA . LYS A 1 86 ? -0.946 -0.058 4.976 1.00 94.19 86 LYS A CA 1
ATOM 629 C C . LYS A 1 86 ? -0.085 0.064 3.731 1.00 94.19 86 LYS A C 1
ATOM 631 O O . LYS A 1 86 ? -0.545 0.620 2.741 1.00 94.19 86 LYS A O 1
ATOM 636 N N . ILE A 1 87 ? 1.127 -0.475 3.789 1.00 95.88 87 ILE A N 1
ATOM 637 C CA . ILE A 1 87 ? 2.046 -0.584 2.655 1.00 95.88 87 ILE A CA 1
ATOM 638 C C . ILE A 1 87 ? 2.284 -2.070 2.435 1.00 95.88 87 ILE A C 1
ATOM 640 O O . ILE A 1 87 ? 2.712 -2.775 3.350 1.00 95.88 87 ILE A O 1
ATOM 644 N N . LEU A 1 88 ? 1.956 -2.553 1.246 1.00 96.69 88 LEU A N 1
ATOM 645 C CA . LEU A 1 88 ? 1.999 -3.968 0.901 1.00 96.69 88 LEU A CA 1
ATOM 646 C C . LEU A 1 88 ? 2.829 -4.166 -0.363 1.00 96.69 88 LEU A C 1
ATOM 648 O O . LEU A 1 88 ? 2.935 -3.265 -1.195 1.00 96.69 88 LEU A O 1
ATOM 652 N N . ASP A 1 89 ? 3.386 -5.364 -0.511 1.00 97.00 89 ASP A N 1
ATOM 653 C CA . ASP A 1 89 ? 3.894 -5.810 -1.805 1.00 97.00 89 ASP A CA 1
ATOM 654 C C . ASP A 1 89 ? 2.708 -5.979 -2.758 1.00 97.00 89 ASP A C 1
ATOM 656 O O . ASP A 1 89 ? 1.709 -6.620 -2.423 1.00 97.00 89 ASP A O 1
ATOM 660 N N . LYS A 1 90 ? 2.809 -5.372 -3.940 1.00 96.44 90 LYS A N 1
ATOM 661 C CA . LYS A 1 90 ? 1.771 -5.465 -4.966 1.00 96.44 90 LYS A CA 1
ATOM 662 C C . LYS A 1 90 ? 1.749 -6.838 -5.645 1.00 96.44 90 LYS A C 1
ATOM 664 O O . LYS A 1 90 ? 0.707 -7.255 -6.143 1.00 96.44 90 LYS A O 1
ATOM 669 N N . ASN A 1 91 ? 2.888 -7.524 -5.683 1.00 96.44 91 ASN A N 1
ATOM 670 C CA . ASN A 1 91 ? 3.086 -8.730 -6.480 1.00 96.44 91 ASN A CA 1
ATOM 671 C C . ASN A 1 91 ? 2.892 -10.017 -5.672 1.00 96.44 91 ASN A C 1
ATOM 673 O O . ASN A 1 91 ? 2.602 -11.063 -6.252 1.00 96.44 91 ASN A O 1
ATOM 677 N N . SER A 1 92 ? 3.061 -9.966 -4.348 1.00 95.75 92 SER A N 1
ATOM 678 C CA . SER A 1 92 ? 2.960 -11.148 -3.494 1.00 95.75 92 SER A CA 1
ATOM 679 C C . SER A 1 92 ? 2.355 -10.845 -2.125 1.00 95.75 92 SER A C 1
ATOM 681 O O . SER A 1 92 ? 2.521 -9.767 -1.557 1.00 95.75 92 SER A O 1
ATOM 683 N N . LYS A 1 93 ? 1.635 -11.820 -1.560 1.00 95.44 93 LYS A N 1
ATOM 684 C CA . LYS A 1 93 ? 1.086 -11.695 -0.209 1.00 95.44 93 LYS A CA 1
ATOM 685 C C . LYS A 1 93 ? 2.197 -11.920 0.814 1.00 95.44 93 LYS A C 1
ATOM 687 O O . LYS A 1 93 ? 2.682 -13.039 0.969 1.00 95.44 93 LYS A O 1
ATOM 692 N N . ARG A 1 94 ? 2.559 -10.868 1.548 1.00 95.69 94 ARG A N 1
ATOM 693 C CA . ARG A 1 94 ? 3.499 -10.955 2.673 1.00 95.69 94 ARG A CA 1
ATOM 694 C C . ARG A 1 94 ? 2.775 -11.351 3.956 1.00 95.69 94 ARG A C 1
ATOM 696 O O . ARG A 1 94 ? 1.556 -11.230 4.063 1.00 95.69 94 ARG A O 1
ATOM 703 N N . TRP A 1 95 ? 3.537 -11.854 4.923 1.00 96.19 95 TRP A N 1
ATOM 704 C CA . TRP A 1 95 ? 2.995 -12.169 6.239 1.00 96.19 95 TRP A CA 1
ATOM 705 C C . TRP A 1 95 ? 2.442 -10.897 6.896 1.00 96.19 95 TRP A C 1
ATOM 707 O O . TRP A 1 95 ? 3.129 -9.878 6.964 1.00 96.19 95 TRP A O 1
ATOM 717 N N . GLU A 1 96 ? 1.202 -10.973 7.371 1.00 93.31 96 GLU A N 1
ATOM 718 C CA . GLU A 1 96 ? 0.552 -9.936 8.167 1.00 93.31 96 GLU A CA 1
ATOM 719 C C . GLU A 1 96 ? 0.250 -10.501 9.552 1.00 93.31 96 GLU A C 1
ATOM 721 O O . GLU A 1 96 ? -0.100 -11.677 9.689 1.00 93.31 96 GLU A O 1
ATOM 726 N N . VAL A 1 97 ? 0.349 -9.647 10.569 1.00 90.44 97 VAL A N 1
ATOM 727 C CA . VAL A 1 97 ? 0.013 -10.011 11.946 1.00 90.44 97 VAL A CA 1
ATOM 728 C C . VAL A 1 97 ? -1.454 -10.479 12.008 1.00 90.44 97 VAL A C 1
ATOM 730 O O . VAL A 1 97 ? -2.344 -9.722 11.602 1.00 90.44 97 VAL A O 1
ATOM 733 N N . PRO A 1 98 ? -1.743 -11.695 12.514 1.00 89.75 98 PRO A N 1
ATOM 734 C CA . PRO A 1 98 ? -3.113 -12.173 12.675 1.00 89.75 98 PRO A CA 1
ATOM 735 C C . PRO A 1 98 ? -3.908 -11.281 13.633 1.00 89.75 98 PRO A C 1
ATOM 737 O O . PRO A 1 98 ? -3.456 -10.984 14.738 1.00 89.75 98 PRO A O 1
ATOM 740 N N . ARG A 1 99 ? -5.109 -10.863 13.220 1.00 77.19 99 ARG A N 1
ATOM 741 C CA . ARG A 1 99 ? -5.939 -9.930 14.003 1.00 77.19 99 ARG A CA 1
ATOM 742 C C . ARG A 1 99 ? -6.495 -10.542 15.282 1.00 77.19 99 ARG A C 1
ATOM 744 O O . ARG A 1 99 ? -6.657 -9.830 16.261 1.00 77.19 99 ARG A O 1
ATOM 751 N N . ASP A 1 100 ? -6.730 -11.847 15.283 1.00 80.06 100 ASP A N 1
ATOM 752 C CA . ASP A 1 100 ? -7.400 -12.533 16.392 1.00 80.06 100 ASP A CA 1
ATOM 753 C C . ASP A 1 100 ? -6.504 -12.678 17.636 1.00 80.06 100 ASP A C 1
ATOM 755 O O . ASP A 1 100 ? -6.964 -13.107 18.688 1.00 80.06 100 ASP A O 1
ATOM 759 N N . LEU A 1 101 ? -5.224 -12.303 17.528 1.00 68.50 101 LEU A N 1
ATOM 760 C CA . LEU A 1 101 ? -4.263 -12.323 18.631 1.00 68.50 101 LEU A CA 1
ATOM 761 C C . LEU A 1 101 ? -4.241 -11.018 19.444 1.00 68.50 101 LEU A C 1
ATOM 763 O O . LEU A 1 101 ? -3.630 -10.991 20.509 1.00 68.50 101 LEU A O 1
ATOM 767 N N . PHE A 1 102 ? -4.889 -9.947 18.967 1.00 62.81 102 PHE A N 1
ATOM 768 C CA . PHE A 1 102 ? -4.853 -8.631 19.609 1.00 62.81 102 PHE A CA 1
ATOM 769 C C . PHE A 1 102 ? -6.244 -7.990 19.637 1.00 62.81 102 PHE A C 1
ATOM 771 O O . PHE A 1 102 ? -6.874 -7.793 18.598 1.00 62.81 102 PHE A O 1
ATOM 778 N N . THR A 1 103 ? -6.713 -7.602 20.825 1.00 60.16 103 THR A N 1
ATOM 779 C CA . THR A 1 103 ? -7.943 -6.810 20.967 1.00 60.16 103 THR A CA 1
ATOM 780 C C . THR A 1 103 ? -7.757 -5.444 20.300 1.00 60.16 103 THR A C 1
ATOM 782 O O . THR A 1 103 ? -6.707 -4.810 20.442 1.00 60.16 103 THR A O 1
ATOM 785 N N . ALA A 1 104 ? -8.770 -4.975 19.564 1.00 56.69 104 ALA A N 1
ATOM 786 C CA . ALA A 1 104 ? -8.745 -3.656 18.934 1.00 56.69 104 ALA A CA 1
ATOM 787 C C . ALA A 1 104 ? -8.440 -2.558 19.975 1.00 56.69 104 ALA A C 1
ATOM 789 O O . ALA A 1 104 ? -9.076 -2.515 21.024 1.00 56.69 104 ALA A O 1
ATOM 790 N N . GLY A 1 105 ? -7.459 -1.693 19.687 1.00 57.19 105 GLY A N 1
ATOM 791 C CA . GLY A 1 105 ? -7.030 -0.611 20.586 1.00 57.19 105 GLY A CA 1
ATOM 792 C C . GLY A 1 105 ? -5.906 -0.962 21.572 1.00 57.19 105 GLY A C 1
ATOM 793 O O . GLY A 1 105 ? -5.599 -0.149 22.434 1.00 57.19 105 GLY A O 1
ATOM 794 N N . SER A 1 106 ? -5.289 -2.144 21.463 1.00 54.53 106 SER A N 1
ATOM 795 C CA . SER A 1 106 ? -4.203 -2.590 22.358 1.00 54.53 106 SER A CA 1
ATOM 796 C C . SER A 1 106 ? -2.774 -2.296 21.853 1.00 54.53 106 SER A C 1
ATOM 798 O O . SER A 1 106 ? -1.820 -2.825 22.427 1.00 54.53 106 SER A O 1
ATOM 800 N N . LEU A 1 107 ? -2.612 -1.515 20.780 1.00 51.31 107 LEU A N 1
ATOM 801 C CA . LEU A 1 107 ? -1.306 -1.122 20.231 1.00 51.31 107 LEU A CA 1
ATOM 802 C C . LEU A 1 107 ? -1.074 0.376 20.397 1.00 51.31 107 LEU A C 1
ATOM 804 O O . LEU A 1 107 ? -2.029 1.130 20.102 1.00 51.31 107 LEU A O 1
#

Sequence (107 aa):
RNYGPMSILIRLAALLSWIFSTSTFGCAQHFIDGSGYSVTSASEDAGVLTINLAVNTASTSTSYGSDLSALVVTVTKTEKDSVRVKILDKNSKRWEVPRDLFTAGSL

Radius of gyration: 21.59 Å; chains: 1; bounding box: 39×51×65 Å

Secondary structure (DSSP, 8-state):
----THHHHHHHHHHHHHHHTT-S-TTSGGGS--SSEEEEEEEEETTEEEEEEEE-GGG---TT-PPPSEEEEEEEEEETTEEEEEEEESSS------GGGS-TT--

Organism: Phytophthora nicotianae (NCBI:txid4792)

pLDDT: mean 72.33, std 20.35, range [39.16, 97.0]

Foldseek 3Di:
DDDDPVVVVVVVVVVVVVVVVPPDDPVVVVVADDQFWGWPDWDDDPQKIKTKIATDPVHADDPPDGDQGIWIWIWHDDDPPDIDIDIARPPDHDDDDDPVVDDPPPD